Protein AF-A0A7C1ABE8-F1 (afdb_monomer)

Solvent-accessible surface area (backbone atoms only — not comparable to full-atom values): 8781 Å² total; per-residue (Å²): 134,67,29,37,35,38,29,22,17,59,16,77,81,32,81,31,40,60,42,31,53,58,46,45,48,77,78,42,52,68,45,37,24,20,13,70,46,69,43,67,75,47,11,69,42,65,70,84,90,62,87,71,56,74,47,78,50,72,57,98,87,41,66,35,37,36,24,74,48,33,26,24,38,26,37,49,38,47,48,75,66,75,63,95,51,63,48,65,29,30,39,14,31,56,37,93,37,69,58,65,63,72,72,39,37,62,25,22,8,28,46,18,18,13,51,44,27,41,74,71,74,26,56,51,40,61,42,58,46,68,72,97,60,75,56,65,66,49,51,53,36,50,76,70,49,78,49,63,74,51,32,54,52,51,24,48,57,53,38,54,56,53,56,62,75,73,110

Radius of gyration: 14.61 Å; Cα contacts (8 Å, |Δi|>4): 366; chains: 1; bounding box: 37×38×37 Å

Secondary structure (DSSP, 8-state):
--EEEEE-SS-TT-TTHHHHHHHHHTTSEEEEEEESS--TT-TT---SSSPPPEEEEEETTEEEEEESS-HHHHHHHHHHTSSSS--SEEEEEEEES---HHHHHHH-HHHHHHHHHHHTT-EEEEEEE--SS-HHHHHHHHHHTTTTTHHHHHHHHHHHHHHHHT-

Nearest PDB structures (foldseek):
  1ilv-assembly2_B  TM=9.228E-01  e=4.246E-13  Thermotoga maritima
  3ty2-assembly1_B  TM=8.375E-01  e=4.246E-13  Coxiella burnetii
  4x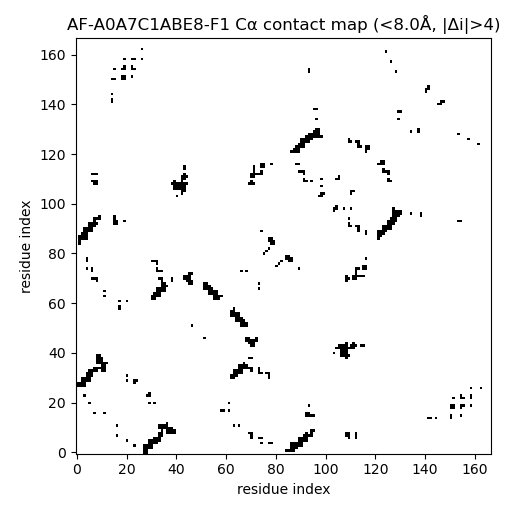h8-assembly1_B  TM=8.443E-01  e=5.644E-12  Salmonella enterica subsp. enterica serovar Typhimurium str. LT2
  1l5x-assembly1_B  TM=8.243E-01  e=1.872E-11  Pyrobaculum aerophilum
  2e6h-assembly1_D  TM=7.682E-01  e=5.829E-11  Thermus thermophilus HB8

Sequence (167 aa):
MGYLLLTNDDGADSPALLPFAHALKEIAEVRVVVPDRERSWIGKAITRFGEIRVRRTVLEGIEVAVADGFPADCTQLGVHSLFGTRPDMVVSGINIGLNDSLAFFLSSGTAGAAAEGWIAGISAFAFSTGVTSDHRSWAERVWAGDDADLWPRAAKISVDIVRDAMR

Structure (mmCIF, N/CA/C/O backbone):
data_AF-A0A7C1ABE8-F1
#
_entry.id   AF-A0A7C1ABE8-F1
#
loop_
_atom_site.group_PDB
_atom_site.id
_atom_site.type_symbol
_atom_site.label_atom_id
_atom_site.label_alt_id
_atom_site.label_comp_id
_atom_site.label_asym_id
_atom_site.label_entity_id
_atom_site.label_seq_id
_atom_site.pdbx_PDB_ins_code
_atom_site.Cartn_x
_atom_site.Cartn_y
_atom_site.Cartn_z
_atom_site.occupancy
_atom_site.B_iso_or_equiv
_atom_site.auth_seq_id
_atom_site.auth_comp_id
_atom_site.auth_asym_id
_atom_site.auth_atom_id
_atom_site.pdbx_PDB_model_num
ATOM 1 N N . MET A 1 1 ? -19.842 -5.706 9.592 1.00 57.31 1 MET A N 1
ATOM 2 C CA . MET A 1 1 ? -18.662 -6.040 8.775 1.00 57.31 1 MET A CA 1
ATOM 3 C C . MET A 1 1 ? -17.851 -4.769 8.653 1.00 57.31 1 MET A C 1
ATOM 5 O O . MET A 1 1 ? -18.464 -3.756 8.329 1.00 57.31 1 MET A O 1
ATOM 9 N N . GLY A 1 2 ? -16.569 -4.777 9.012 1.00 84.44 2 GLY A N 1
ATOM 10 C CA . GLY A 1 2 ? -15.688 -3.648 8.721 1.00 84.44 2 GLY A CA 1
ATOM 11 C C . GLY A 1 2 ? -15.106 -3.769 7.310 1.00 84.44 2 GLY A C 1
ATOM 12 O O . GLY A 1 2 ? -15.679 -4.445 6.452 1.00 84.44 2 GLY A O 1
ATOM 13 N N . TYR A 1 3 ? -14.009 -3.064 7.057 1.00 96.00 3 TYR A N 1
ATOM 14 C CA . TYR A 1 3 ? -13.368 -2.976 5.745 1.00 96.00 3 TYR A CA 1
ATOM 15 C C . TYR A 1 3 ? -11.852 -3.145 5.864 1.00 96.00 3 TYR A C 1
ATOM 17 O O . TYR A 1 3 ? -11.263 -2.863 6.911 1.00 96.00 3 TYR A O 1
ATOM 25 N N . LEU A 1 4 ? -11.219 -3.553 4.768 1.00 98.31 4 LEU A N 1
ATOM 26 C CA . LEU A 1 4 ? -9.771 -3.545 4.593 1.00 98.31 4 LEU A CA 1
ATOM 27 C C . LEU A 1 4 ? -9.355 -2.213 3.966 1.00 98.31 4 LEU A C 1
ATOM 29 O O . LEU A 1 4 ? -9.919 -1.789 2.952 1.00 98.31 4 LEU A O 1
ATOM 33 N N . LEU A 1 5 ? -8.368 -1.548 4.563 1.00 98.75 5 LEU A N 1
ATOM 34 C CA . LEU A 1 5 ? -7.750 -0.360 3.982 1.00 98.75 5 LEU A CA 1
ATOM 35 C C . LEU A 1 5 ? -6.574 -0.787 3.104 1.00 98.75 5 LEU A C 1
ATOM 37 O O . LEU A 1 5 ? -5.579 -1.277 3.629 1.00 98.75 5 LEU A O 1
ATOM 41 N N . LEU A 1 6 ? -6.677 -0.578 1.793 1.00 98.88 6 LEU A N 1
ATOM 42 C CA . LEU A 1 6 ? -5.601 -0.822 0.833 1.00 98.88 6 LEU A CA 1
ATOM 43 C C . LEU A 1 6 ? -4.843 0.477 0.522 1.00 98.88 6 LEU A C 1
ATOM 45 O O . LEU A 1 6 ? -5.454 1.508 0.241 1.00 98.88 6 LEU A O 1
ATOM 49 N N . THR A 1 7 ? -3.516 0.405 0.534 1.00 98.75 7 THR A N 1
ATOM 50 C CA . THR A 1 7 ? -2.587 1.484 0.162 1.00 98.75 7 THR A CA 1
ATOM 51 C C . THR A 1 7 ? -1.357 0.906 -0.547 1.00 98.75 7 THR A C 1
ATOM 53 O O . THR A 1 7 ? -1.211 -0.311 -0.652 1.00 98.75 7 THR A O 1
ATOM 56 N N . ASN A 1 8 ? -0.470 1.761 -1.046 1.00 98.44 8 ASN A N 1
ATOM 57 C CA . ASN A 1 8 ? 0.838 1.407 -1.597 1.00 98.44 8 ASN A CA 1
ATOM 58 C C . ASN A 1 8 ? 1.775 2.633 -1.560 1.00 98.44 8 ASN A C 1
ATOM 60 O O . ASN A 1 8 ? 1.385 3.714 -1.109 1.00 98.44 8 ASN A O 1
ATOM 64 N N . ASP A 1 9 ? 3.006 2.471 -2.042 1.00 97.50 9 ASP A N 1
ATOM 65 C CA . ASP A 1 9 ? 3.925 3.574 -2.343 1.00 97.50 9 ASP A CA 1
ATOM 66 C C . ASP A 1 9 ? 4.166 3.807 -3.841 1.00 97.50 9 ASP A C 1
ATOM 68 O O . ASP A 1 9 ? 4.660 4.870 -4.196 1.00 97.50 9 ASP A O 1
ATOM 72 N N . ASP A 1 10 ? 3.742 2.897 -4.720 1.00 96.38 10 ASP A N 1
ATOM 73 C CA . ASP A 1 10 ? 3.822 3.058 -6.182 1.00 96.38 10 ASP A CA 1
ATOM 74 C C . ASP A 1 10 ? 2.764 4.031 -6.760 1.00 96.38 10 ASP A C 1
ATOM 76 O O . ASP A 1 10 ? 2.904 4.523 -7.879 1.00 96.38 10 ASP A O 1
ATOM 80 N N . GLY A 1 11 ? 1.697 4.325 -6.006 1.00 96.81 11 GLY A N 1
ATOM 81 C CA . GLY A 1 11 ? 0.622 5.243 -6.391 1.00 96.81 11 GLY A CA 1
ATOM 82 C C . GLY A 1 11 ? -0.549 4.597 -7.142 1.00 96.81 11 GLY A C 1
ATOM 83 O O . GLY A 1 11 ? -0.657 3.373 -7.271 1.00 96.81 11 GLY A O 1
ATOM 84 N N . ALA A 1 12 ? -1.467 5.448 -7.615 1.00 96.50 12 ALA A N 1
ATOM 85 C CA . ALA A 1 12 ? -2.719 5.034 -8.263 1.00 96.50 12 ALA A CA 1
ATOM 86 C C . ALA A 1 12 ? -2.527 4.317 -9.610 1.00 96.50 12 ALA A C 1
ATOM 88 O O . ALA A 1 12 ? -3.364 3.500 -9.985 1.00 96.50 12 ALA A O 1
ATOM 89 N N . ASP A 1 13 ? -1.427 4.608 -10.305 1.00 94.19 13 ASP A N 1
ATOM 90 C CA . ASP A 1 13 ? -1.114 4.036 -11.618 1.00 94.19 13 ASP A CA 1
ATOM 91 C C . ASP A 1 13 ? -0.347 2.705 -11.513 1.00 94.19 13 ASP A C 1
ATOM 93 O O . ASP A 1 13 ? 0.018 2.120 -12.531 1.00 94.19 13 ASP A O 1
ATOM 97 N N . SER A 1 14 ? -0.098 2.210 -10.292 1.00 95.31 14 SER A N 1
ATOM 98 C CA . SER A 1 14 ? 0.593 0.939 -10.080 1.00 95.31 14 SER A CA 1
ATOM 99 C C . SER A 1 14 ? -0.149 -0.215 -10.770 1.00 95.31 14 SER A C 1
ATOM 101 O O . SER A 1 14 ? -1.329 -0.440 -10.474 1.00 95.31 14 SER A O 1
ATOM 103 N N . PRO A 1 15 ? 0.528 -1.021 -11.610 1.00 95.06 15 PRO A N 1
ATOM 104 C CA . PRO A 1 15 ? -0.085 -2.172 -12.270 1.00 95.06 15 PRO A CA 1
ATOM 105 C C . PRO A 1 15 ? -0.544 -3.256 -11.278 1.00 95.06 15 PRO A C 1
ATOM 107 O O . PRO A 1 15 ? -1.367 -4.102 -11.622 1.00 95.06 15 PRO A O 1
ATOM 110 N N . ALA A 1 16 ? -0.065 -3.215 -10.030 1.00 96.31 16 ALA A N 1
ATOM 111 C CA . ALA A 1 16 ? -0.476 -4.123 -8.966 1.00 96.31 16 ALA A CA 1
ATOM 112 C C . ALA A 1 16 ? -1.776 -3.705 -8.259 1.00 96.31 16 ALA A C 1
ATOM 114 O O . ALA A 1 16 ? -2.444 -4.553 -7.661 1.00 96.31 16 ALA A O 1
ATOM 115 N N . LEU A 1 17 ? -2.136 -2.414 -8.298 1.00 97.69 17 LEU A N 1
ATOM 116 C CA . LEU A 1 17 ? -3.174 -1.851 -7.432 1.00 97.69 17 LEU A CA 1
ATOM 117 C C . LEU A 1 17 ? -4.552 -2.455 -7.708 1.00 97.69 17 LEU A C 1
ATOM 119 O O . LEU A 1 17 ? -5.203 -2.944 -6.786 1.00 97.69 17 LEU A O 1
ATOM 123 N N . LEU A 1 18 ? -5.001 -2.430 -8.966 1.00 97.31 18 LEU A N 1
ATOM 124 C CA . LEU A 1 18 ? -6.333 -2.922 -9.326 1.00 97.31 18 LEU A CA 1
ATOM 125 C C . LEU A 1 18 ? -6.456 -4.440 -9.165 1.00 97.31 18 LEU A C 1
ATOM 127 O O . LEU A 1 18 ? -7.399 -4.862 -8.490 1.00 97.31 18 LEU A O 1
ATOM 131 N N . PRO A 1 19 ? -5.517 -5.275 -9.661 1.00 97.31 19 PRO A N 1
ATOM 132 C CA . PRO A 1 19 ? -5.562 -6.715 -9.410 1.00 97.31 19 PRO A CA 1
ATOM 133 C C . PRO A 1 19 ? -5.647 -7.049 -7.919 1.00 97.31 19 PRO A C 1
ATOM 135 O O . PRO A 1 19 ? -6.419 -7.925 -7.522 1.00 97.31 19 PRO A O 1
ATOM 138 N N . PHE A 1 20 ? -4.907 -6.322 -7.076 1.00 98.38 20 PHE A N 1
ATOM 139 C CA . PHE A 1 20 ? -4.928 -6.565 -5.641 1.00 98.38 20 PHE A CA 1
ATOM 140 C C . PHE A 1 20 ? -6.216 -6.081 -4.969 1.00 98.38 20 PHE A C 1
ATOM 142 O O . PHE A 1 20 ? -6.800 -6.815 -4.171 1.00 98.38 20 PHE A O 1
ATOM 149 N N . ALA A 1 21 ? -6.714 -4.898 -5.337 1.00 98.44 21 ALA A N 1
ATOM 150 C CA . ALA A 1 21 ? -7.994 -4.385 -4.858 1.00 98.44 21 ALA A CA 1
ATOM 151 C C . ALA A 1 21 ? -9.153 -5.326 -5.218 1.00 98.44 21 ALA A C 1
ATOM 153 O O . ALA A 1 21 ? -9.990 -5.623 -4.365 1.00 98.44 21 ALA A O 1
ATOM 154 N N . HIS A 1 22 ? -9.192 -5.832 -6.455 1.00 97.88 22 HIS A N 1
ATOM 155 C CA . HIS A 1 22 ? -10.205 -6.791 -6.892 1.00 97.88 22 HIS A CA 1
ATOM 156 C C . HIS A 1 22 ? -10.136 -8.097 -6.101 1.00 97.88 22 HIS A C 1
ATOM 158 O O . HIS A 1 22 ? -11.168 -8.549 -5.610 1.00 97.88 22 HIS A O 1
ATOM 164 N N . ALA A 1 23 ? -8.939 -8.657 -5.908 1.00 97.88 23 ALA A N 1
ATOM 165 C CA . ALA A 1 23 ? -8.772 -9.891 -5.147 1.00 97.88 23 ALA A CA 1
ATOM 166 C C . ALA A 1 23 ? -9.171 -9.721 -3.666 1.00 97.88 23 ALA A C 1
ATOM 168 O O . ALA A 1 23 ? -9.838 -10.582 -3.097 1.00 97.88 23 ALA A O 1
ATOM 169 N N . LEU A 1 24 ? -8.825 -8.595 -3.030 1.00 98.00 24 LEU A N 1
ATOM 170 C CA . LEU A 1 24 ? -9.232 -8.306 -1.647 1.00 98.00 24 LEU A CA 1
ATOM 171 C C . LEU A 1 24 ? -10.758 -8.149 -1.510 1.00 98.00 24 LEU A C 1
ATOM 173 O O . LEU A 1 24 ? -11.328 -8.545 -0.492 1.00 98.00 24 LEU A O 1
ATOM 177 N N . LYS A 1 25 ? -11.444 -7.629 -2.539 1.00 96.94 25 LYS A N 1
ATOM 178 C CA . LYS A 1 25 ? -12.915 -7.499 -2.544 1.00 96.94 25 LYS A CA 1
ATOM 179 C C . LYS A 1 25 ? -13.650 -8.838 -2.536 1.00 96.94 25 LYS A C 1
ATOM 181 O O . LYS A 1 25 ? -14.831 -8.867 -2.201 1.00 96.94 25 LYS A O 1
ATOM 186 N N . GLU A 1 26 ? -12.976 -9.940 -2.859 1.00 95.88 26 GLU A N 1
ATOM 187 C CA . GLU A 1 26 ? -13.551 -11.283 -2.732 1.00 95.88 26 GLU A CA 1
ATOM 188 C C . GLU A 1 26 ? -13.720 -11.716 -1.267 1.00 95.88 26 GLU A C 1
ATOM 190 O O . GLU A 1 26 ? -14.490 -12.637 -0.990 1.00 95.88 26 GLU A O 1
ATOM 195 N N . ILE A 1 27 ? -13.009 -11.078 -0.327 1.00 95.81 27 ILE A N 1
ATOM 196 C CA . ILE A 1 27 ? -12.998 -11.476 1.089 1.00 95.81 27 ILE A CA 1
ATOM 197 C C . ILE A 1 27 ? -13.578 -10.423 2.042 1.00 95.81 27 ILE A C 1
ATOM 199 O O . ILE A 1 27 ? -14.006 -10.790 3.135 1.00 95.81 27 ILE A O 1
ATOM 203 N N . ALA A 1 28 ? -13.616 -9.141 1.660 1.00 96.12 28 ALA A N 1
ATOM 204 C CA . ALA A 1 28 ? -14.134 -8.054 2.497 1.00 96.12 28 ALA A CA 1
ATOM 205 C C . ALA A 1 28 ? -14.484 -6.789 1.686 1.00 96.12 28 ALA A C 1
ATOM 207 O O . ALA A 1 28 ? -14.129 -6.663 0.517 1.00 96.12 28 ALA A O 1
ATOM 208 N N . GLU A 1 29 ? -15.143 -5.807 2.317 1.00 96.50 29 GLU A N 1
ATOM 209 C CA . GLU A 1 29 ? -15.207 -4.445 1.764 1.00 96.50 29 GLU A CA 1
ATOM 210 C C . GLU A 1 29 ? -13.788 -3.856 1.713 1.00 96.50 29 GLU A C 1
ATOM 212 O O . GLU A 1 29 ? -13.036 -3.978 2.678 1.00 96.50 29 GLU A O 1
ATOM 217 N N . VAL A 1 30 ? -13.418 -3.208 0.606 1.00 97.94 30 VAL A N 1
ATOM 218 C CA . VAL A 1 30 ? -12.088 -2.607 0.422 1.00 97.94 30 VAL A CA 1
ATOM 219 C C . VAL A 1 30 ? -12.232 -1.115 0.183 1.00 97.94 30 VAL A C 1
ATOM 221 O O . VAL A 1 30 ? -12.998 -0.694 -0.686 1.00 97.94 30 VAL A O 1
ATOM 224 N N . ARG A 1 31 ? -11.461 -0.321 0.927 1.00 98.31 31 ARG A N 1
ATOM 225 C CA . ARG A 1 31 ? -11.317 1.123 0.718 1.00 98.31 31 ARG A CA 1
ATOM 226 C C . ARG A 1 31 ? -9.872 1.419 0.361 1.00 98.31 31 ARG A C 1
ATOM 228 O O . ARG A 1 31 ? -8.971 0.917 1.026 1.00 98.31 31 ARG A O 1
ATOM 235 N N . VAL A 1 32 ? -9.654 2.212 -0.684 1.00 98.81 32 VAL A N 1
ATOM 236 C CA . VAL A 1 32 ? -8.316 2.443 -1.239 1.00 98.81 32 VAL A CA 1
ATOM 237 C C . VAL A 1 32 ? -7.895 3.889 -1.008 1.00 98.81 32 VAL A C 1
ATOM 239 O O . VAL A 1 32 ? -8.622 4.812 -1.383 1.00 98.81 32 VAL A O 1
ATOM 242 N N . VAL A 1 33 ? -6.718 4.085 -0.413 1.00 98.81 33 VAL A N 1
ATOM 243 C CA . VAL A 1 33 ? -6.066 5.394 -0.284 1.00 98.81 33 VAL A CA 1
ATOM 244 C C . VAL A 1 33 ? -4.613 5.245 -0.712 1.00 98.81 33 VAL A C 1
ATOM 246 O O . VAL A 1 33 ? -3.895 4.460 -0.109 1.00 98.81 33 VAL A O 1
ATOM 249 N N . VAL A 1 34 ? -4.176 5.976 -1.734 1.00 98.75 34 VAL A N 1
ATOM 250 C CA . VAL A 1 34 ? -2.825 5.854 -2.316 1.00 98.75 34 VAL A CA 1
ATOM 251 C C . VAL A 1 34 ? -2.219 7.229 -2.605 1.00 98.75 34 VAL A C 1
ATOM 253 O O . VAL A 1 34 ? -2.970 8.199 -2.781 1.00 98.75 34 VAL A O 1
ATOM 256 N N . PRO A 1 35 ? -0.882 7.349 -2.672 1.00 98.44 35 PRO A N 1
ATOM 257 C CA . PRO A 1 35 ? -0.242 8.593 -3.071 1.00 98.44 35 PRO A CA 1
ATOM 258 C C . PRO A 1 35 ? -0.519 8.930 -4.546 1.00 98.44 35 PRO A C 1
ATOM 260 O O . PRO A 1 35 ? -0.831 8.070 -5.373 1.00 98.44 35 PRO A O 1
ATOM 263 N N . ASP A 1 36 ? -0.401 10.211 -4.887 1.00 97.12 36 ASP A N 1
ATOM 264 C CA . ASP A 1 36 ? -0.642 10.750 -6.230 1.00 97.12 36 ASP A CA 1
ATOM 265 C C . ASP A 1 36 ? 0.465 10.465 -7.249 1.00 97.12 36 ASP A C 1
ATOM 267 O O . ASP A 1 36 ? 0.311 10.785 -8.427 1.00 97.12 36 ASP A O 1
ATOM 271 N N . ARG A 1 37 ? 1.573 9.889 -6.791 1.00 94.94 37 ARG A N 1
ATOM 272 C CA . ARG A 1 37 ? 2.741 9.485 -7.571 1.00 94.94 37 ARG A CA 1
ATOM 273 C C . ARG A 1 37 ? 3.512 8.412 -6.803 1.00 94.94 37 ARG A C 1
ATOM 275 O O . ARG A 1 37 ? 3.241 8.194 -5.623 1.00 94.94 37 ARG A O 1
ATOM 282 N N . GLU A 1 38 ? 4.508 7.826 -7.452 1.00 94.94 38 GLU A N 1
ATOM 283 C CA . GLU A 1 38 ? 5.472 6.925 -6.818 1.00 94.94 38 GLU A CA 1
ATOM 284 C C . GLU A 1 38 ? 6.268 7.642 -5.703 1.00 94.94 38 GLU A C 1
ATOM 286 O O . GLU A 1 38 ? 6.682 8.801 -5.835 1.00 94.94 38 GLU A O 1
ATOM 291 N N . ARG A 1 39 ? 6.398 6.968 -4.555 1.00 95.06 39 ARG A N 1
ATOM 292 C CA . ARG A 1 39 ? 6.993 7.445 -3.294 1.00 95.06 39 ARG A CA 1
ATOM 293 C C . ARG A 1 39 ? 7.835 6.352 -2.613 1.00 95.06 39 ARG A C 1
ATOM 295 O O . ARG A 1 39 ? 7.833 6.255 -1.381 1.00 95.06 39 ARG A O 1
ATOM 302 N N . SER A 1 40 ? 8.553 5.537 -3.374 1.00 88.00 40 SER A N 1
ATOM 303 C CA . SER A 1 40 ? 9.510 4.568 -2.842 1.00 88.00 40 SER A CA 1
ATOM 304 C C . SER A 1 40 ? 10.708 5.269 -2.186 1.00 88.00 40 SER A C 1
ATOM 306 O O . SER A 1 40 ? 10.919 6.477 -2.312 1.00 88.00 40 SER A O 1
ATOM 308 N N . TRP A 1 41 ? 11.510 4.504 -1.437 1.00 92.88 41 TRP A N 1
ATOM 309 C CA . TRP A 1 41 ? 12.711 4.994 -0.738 1.00 92.88 41 TRP A CA 1
ATOM 310 C C . TRP A 1 41 ? 12.466 6.089 0.310 1.00 92.88 41 TRP A C 1
ATOM 312 O O . TRP A 1 41 ? 13.389 6.804 0.702 1.00 92.88 41 TRP A O 1
ATOM 322 N N . ILE A 1 42 ? 11.232 6.205 0.802 1.00 96.44 42 ILE A N 1
ATOM 323 C CA . ILE A 1 42 ? 10.839 7.240 1.759 1.00 96.44 42 ILE A CA 1
ATOM 324 C C . ILE A 1 42 ? 10.726 6.739 3.208 1.00 96.44 42 ILE A C 1
ATOM 326 O O . ILE A 1 42 ? 10.541 7.536 4.132 1.00 96.44 42 ILE A O 1
ATOM 330 N N . GLY A 1 43 ? 10.836 5.425 3.425 1.00 96.44 43 GLY A N 1
ATOM 331 C CA . GLY A 1 43 ? 10.590 4.792 4.720 1.00 96.44 43 GLY A CA 1
ATOM 332 C C . GLY A 1 43 ? 9.204 5.152 5.262 1.00 96.44 43 GLY A C 1
ATOM 333 O O . GLY A 1 43 ? 8.213 5.157 4.536 1.00 96.44 43 GLY A O 1
ATOM 334 N N . LYS A 1 44 ? 9.129 5.530 6.543 1.00 96.25 44 LYS A N 1
ATOM 335 C CA . LYS A 1 44 ? 7.887 5.999 7.187 1.00 96.25 44 LYS A CA 1
ATOM 336 C C . LYS A 1 44 ? 7.762 7.530 7.220 1.00 96.25 44 LYS A C 1
ATOM 338 O O . LYS A 1 44 ? 7.487 8.106 8.278 1.00 96.25 44 LYS A O 1
ATOM 343 N N . ALA A 1 45 ? 8.010 8.198 6.094 1.00 97.25 45 ALA A N 1
ATOM 344 C CA . ALA A 1 45 ? 7.813 9.643 5.995 1.00 97.25 45 ALA A CA 1
ATOM 345 C C . ALA A 1 45 ? 6.340 10.030 6.165 1.00 97.25 45 ALA A C 1
ATOM 347 O O . ALA A 1 45 ? 5.439 9.333 5.702 1.00 97.25 45 ALA A O 1
ATOM 348 N N . ILE A 1 46 ? 6.125 11.157 6.840 1.00 96.75 46 ILE A N 1
ATOM 349 C CA . ILE A 1 46 ? 4.811 11.737 7.112 1.00 96.75 46 ILE A CA 1
ATOM 350 C C . ILE A 1 46 ? 4.859 13.240 6.861 1.00 96.75 46 ILE A C 1
ATOM 352 O O . ILE A 1 46 ? 5.887 13.896 7.074 1.00 96.75 46 ILE A O 1
ATOM 356 N N . THR A 1 47 ? 3.734 13.800 6.448 1.00 97.19 47 THR A N 1
ATOM 357 C CA . THR A 1 47 ? 3.591 15.237 6.241 1.00 97.19 47 THR A CA 1
ATOM 358 C C . THR A 1 47 ? 3.275 15.913 7.574 1.00 97.19 47 THR A C 1
ATOM 360 O O . THR A 1 47 ? 2.195 15.750 8.129 1.00 97.19 47 THR A O 1
ATOM 363 N N . ARG A 1 48 ? 4.231 16.682 8.119 1.00 92.62 48 ARG A N 1
ATOM 364 C CA . ARG A 1 48 ? 4.088 17.318 9.447 1.00 92.62 48 ARG A CA 1
ATOM 365 C C . ARG A 1 48 ? 3.466 18.716 9.424 1.00 92.62 48 ARG A C 1
ATOM 367 O O . ARG A 1 48 ? 2.678 19.043 10.302 1.00 92.62 48 ARG A O 1
ATOM 374 N N . PHE A 1 49 ? 3.902 19.565 8.496 1.00 91.12 49 PHE A N 1
ATOM 375 C CA . PHE A 1 49 ? 3.564 20.998 8.480 1.00 91.12 49 PHE A CA 1
ATOM 376 C C . PHE A 1 49 ? 2.722 21.414 7.268 1.00 91.12 49 PHE A C 1
ATOM 378 O O . PHE A 1 49 ? 2.345 22.577 7.166 1.00 91.12 49 PHE A O 1
ATOM 385 N N . GLY A 1 50 ? 2.471 20.491 6.339 1.00 90.44 50 GLY A N 1
ATOM 386 C CA . GLY A 1 50 ? 1.685 20.737 5.135 1.00 90.44 50 GLY A CA 1
ATOM 387 C C . GLY A 1 50 ? 0.269 20.192 5.257 1.00 90.44 50 GLY A C 1
ATOM 388 O O . GLY A 1 50 ? 0.016 19.251 6.007 1.00 90.44 50 GLY A O 1
ATOM 389 N N . GLU A 1 51 ? -0.641 20.774 4.485 1.00 94.75 51 GLU A N 1
ATOM 390 C CA . GLU A 1 51 ? -1.944 20.173 4.223 1.00 94.75 51 GLU A CA 1
ATOM 391 C C . GLU A 1 51 ? -1.793 19.069 3.176 1.00 94.75 51 GLU A C 1
ATOM 393 O O . GLU A 1 51 ? -1.036 19.223 2.215 1.00 94.75 51 GLU A O 1
ATOM 398 N N . ILE A 1 52 ? -2.543 17.982 3.347 1.00 97.75 52 ILE A N 1
ATOM 399 C CA . ILE A 1 52 ? -2.647 16.916 2.351 1.00 97.75 52 ILE A CA 1
ATOM 400 C C . ILE A 1 52 ? -3.981 17.076 1.636 1.00 97.75 52 ILE A C 1
ATOM 402 O O . ILE A 1 52 ? -5.043 17.071 2.265 1.00 97.75 52 ILE A O 1
ATOM 406 N N . ARG A 1 53 ? -3.938 17.208 0.314 1.00 97.88 53 ARG A N 1
ATOM 407 C CA . ARG A 1 53 ? -5.131 17.241 -0.530 1.00 97.88 53 ARG A CA 1
ATOM 408 C C . ARG A 1 53 ? -5.462 15.839 -0.998 1.00 97.88 53 ARG A C 1
ATOM 410 O O . ARG A 1 53 ? -4.592 15.092 -1.435 1.00 97.88 53 ARG A O 1
ATOM 417 N N . VAL A 1 54 ? -6.752 15.524 -0.961 1.00 98.44 54 VAL A N 1
ATOM 418 C CA . VAL A 1 54 ? -7.289 14.246 -1.422 1.00 98.44 54 VAL A CA 1
ATOM 419 C C . VAL A 1 54 ? -8.277 14.502 -2.548 1.00 98.44 54 VAL A C 1
ATOM 421 O O . VAL A 1 54 ? -9.193 15.312 -2.411 1.00 98.44 54 VAL A O 1
ATOM 424 N N . ARG A 1 55 ? -8.119 13.776 -3.652 1.00 98.00 55 ARG A N 1
ATOM 425 C CA . ARG A 1 55 ? -9.121 13.674 -4.718 1.00 98.00 55 ARG A CA 1
ATOM 426 C C . ARG A 1 55 ? -9.657 12.249 -4.773 1.00 98.00 55 ARG A C 1
ATOM 428 O O . ARG A 1 55 ? -8.913 11.304 -4.542 1.00 98.00 55 ARG A O 1
ATOM 435 N N . ARG A 1 56 ? -10.933 12.081 -5.108 1.00 97.75 56 ARG A N 1
ATOM 436 C CA . ARG A 1 56 ? -11.523 10.760 -5.364 1.00 97.75 56 ARG A CA 1
ATOM 437 C C . ARG A 1 56 ? -11.581 10.503 -6.862 1.00 97.75 56 ARG A C 1
ATOM 439 O O . ARG A 1 56 ? -11.855 11.419 -7.634 1.00 97.75 56 ARG A O 1
ATOM 446 N N . THR A 1 57 ? -11.319 9.268 -7.261 1.00 97.06 57 THR A N 1
ATOM 447 C CA . THR A 1 57 ? -11.464 8.790 -8.638 1.00 97.06 57 THR A CA 1
ATOM 448 C C . THR A 1 57 ? -12.036 7.378 -8.634 1.00 97.06 57 THR A C 1
ATOM 450 O O . THR A 1 57 ? -12.024 6.711 -7.602 1.00 97.06 57 THR A O 1
ATOM 453 N N . VAL A 1 58 ? -12.537 6.920 -9.778 1.00 97.25 58 VAL A N 1
ATOM 454 C CA . VAL A 1 58 ? -12.963 5.531 -9.968 1.00 97.25 58 VAL A CA 1
ATOM 455 C C . VAL A 1 58 ? -12.077 4.900 -11.034 1.00 97.25 58 VAL A C 1
ATOM 457 O O . VAL A 1 58 ? -12.007 5.411 -12.148 1.00 97.25 58 VAL A O 1
ATOM 460 N N . LEU A 1 59 ? -11.405 3.806 -10.686 1.00 94.94 59 LEU A N 1
ATOM 461 C CA . LEU A 1 59 ? -10.551 3.022 -11.577 1.00 94.94 59 LEU A CA 1
ATOM 462 C C . LEU A 1 59 ? -11.157 1.625 -11.703 1.00 94.94 59 LEU A C 1
ATOM 464 O O . LEU A 1 59 ? -11.291 0.936 -10.699 1.00 94.94 59 LEU A O 1
ATOM 468 N N . GLU A 1 60 ? -11.606 1.241 -12.899 1.00 93.38 60 GLU A N 1
ATOM 469 C CA . GLU A 1 60 ? -12.225 -0.077 -13.158 1.00 93.38 60 GLU A CA 1
ATOM 470 C C . GLU A 1 60 ? -13.323 -0.476 -12.140 1.00 93.38 60 GLU A C 1
ATOM 472 O O . GLU A 1 60 ? -13.476 -1.629 -11.743 1.00 93.38 60 GLU A O 1
ATOM 477 N N . GLY A 1 61 ? -14.120 0.501 -11.686 1.00 92.94 61 GLY A N 1
ATOM 478 C CA . GLY A 1 61 ? -15.188 0.280 -10.699 1.00 92.94 61 GLY A CA 1
ATOM 479 C C . GLY A 1 61 ? -14.725 0.227 -9.233 1.00 92.94 61 GLY A C 1
ATOM 480 O O . GLY A 1 61 ? -15.521 -0.097 -8.348 1.00 92.94 61 GLY A O 1
ATOM 481 N N . ILE A 1 62 ? -13.463 0.556 -8.954 1.00 94.56 62 ILE A N 1
ATOM 482 C CA . ILE A 1 62 ? -12.901 0.740 -7.612 1.00 94.56 62 ILE A CA 1
ATOM 483 C C . ILE A 1 62 ? -12.822 2.236 -7.302 1.00 94.56 62 ILE A C 1
ATOM 485 O O . ILE A 1 62 ? -12.176 2.985 -8.031 1.00 94.56 62 ILE A O 1
ATOM 489 N N . GLU A 1 63 ? -13.464 2.685 -6.220 1.00 96.81 63 GLU A N 1
ATOM 490 C CA . GLU A 1 63 ? -13.258 4.045 -5.712 1.00 96.81 63 GLU A CA 1
ATOM 491 C C . GLU A 1 63 ? -11.884 4.141 -5.039 1.00 96.81 63 GLU A C 1
ATOM 493 O O . GLU A 1 63 ? -11.561 3.361 -4.141 1.00 96.81 63 GLU A O 1
ATOM 498 N N . VAL A 1 64 ? -11.084 5.111 -5.475 1.00 98.50 64 VAL A N 1
ATOM 499 C CA . VAL A 1 64 ? -9.720 5.347 -5.002 1.00 98.50 64 VAL A CA 1
ATOM 500 C C . VAL A 1 64 ? -9.591 6.789 -4.530 1.00 98.50 64 VAL A C 1
ATOM 502 O O . VAL A 1 64 ? -9.830 7.735 -5.288 1.00 98.50 64 VAL A O 1
ATOM 505 N N . ALA A 1 65 ? -9.193 6.968 -3.272 1.00 98.69 65 ALA A N 1
ATOM 506 C CA . ALA A 1 65 ? -8.762 8.254 -2.748 1.00 98.69 65 ALA A CA 1
ATOM 507 C C . ALA A 1 65 ? -7.269 8.445 -3.045 1.00 98.69 65 ALA A C 1
ATOM 509 O O . ALA A 1 65 ? -6.430 7.666 -2.605 1.00 98.69 65 ALA A O 1
ATOM 510 N N . VAL A 1 66 ? -6.938 9.488 -3.796 1.00 98.69 66 VAL A N 1
ATOM 511 C CA . VAL A 1 66 ? -5.568 9.810 -4.194 1.00 98.69 66 VAL A CA 1
ATOM 512 C C . VAL A 1 66 ? -5.116 11.048 -3.433 1.00 98.69 66 VAL A C 1
ATOM 514 O O . VAL A 1 66 ? -5.760 12.096 -3.538 1.00 98.69 66 VAL A O 1
ATOM 517 N N . ALA A 1 67 ? -4.038 10.924 -2.664 1.00 98.44 67 ALA A N 1
ATOM 518 C CA . ALA A 1 67 ? -3.520 11.970 -1.786 1.00 98.44 67 ALA A CA 1
ATOM 519 C C . ALA A 1 67 ? -2.147 12.480 -2.251 1.00 98.44 67 ALA A C 1
ATOM 521 O O . ALA A 1 67 ? -1.318 11.693 -2.691 1.00 98.44 67 ALA A O 1
ATOM 522 N N . ASP A 1 68 ? -1.857 13.776 -2.110 1.00 97.81 68 ASP A N 1
ATOM 523 C CA . ASP A 1 68 ? -0.534 14.338 -2.462 1.00 97.81 68 ASP A CA 1
ATOM 524 C C . ASP A 1 68 ? 0.554 14.164 -1.375 1.00 97.81 68 ASP A C 1
ATOM 526 O O . ASP A 1 68 ? 1.685 14.642 -1.535 1.00 97.81 68 ASP A O 1
ATOM 530 N N . GLY A 1 69 ? 0.229 13.437 -0.299 1.00 97.44 69 GLY A N 1
ATOM 531 C CA . GLY A 1 69 ? 1.119 13.080 0.812 1.00 97.44 69 GLY A CA 1
ATOM 532 C C . GLY A 1 69 ? 1.949 11.806 0.589 1.00 97.44 69 GLY A C 1
ATOM 533 O O . GLY A 1 69 ? 2.156 11.349 -0.538 1.00 97.44 69 GLY A O 1
ATOM 534 N N . PHE A 1 70 ? 2.452 11.239 1.687 1.00 98.31 70 PHE A N 1
ATOM 535 C CA . PHE A 1 70 ? 3.246 10.004 1.707 1.00 98.31 70 PHE A CA 1
ATOM 536 C C . PHE A 1 70 ? 2.387 8.749 1.970 1.00 98.31 70 PHE A C 1
ATOM 538 O O . PHE A 1 70 ? 1.244 8.862 2.418 1.00 98.31 70 PHE A O 1
ATOM 545 N N . PRO A 1 71 ? 2.918 7.530 1.755 1.00 98.56 71 PRO A N 1
ATOM 546 C CA . PRO A 1 71 ? 2.180 6.284 1.998 1.00 98.56 71 PRO A CA 1
ATOM 547 C C . PRO A 1 71 ? 1.644 6.152 3.434 1.00 98.56 71 PRO A C 1
ATOM 549 O O . PRO A 1 71 ? 0.502 5.743 3.641 1.00 98.56 71 PRO A O 1
ATOM 552 N N . ALA A 1 72 ? 2.423 6.572 4.437 1.00 98.50 72 ALA A N 1
ATOM 553 C CA . ALA A 1 72 ? 1.961 6.604 5.827 1.00 98.50 72 ALA A CA 1
ATOM 554 C C . ALA A 1 72 ? 0.856 7.653 6.053 1.00 98.50 72 ALA A C 1
ATOM 556 O O . ALA A 1 72 ? -0.077 7.408 6.817 1.00 98.50 72 ALA A O 1
ATOM 557 N N . ASP A 1 73 ? 0.894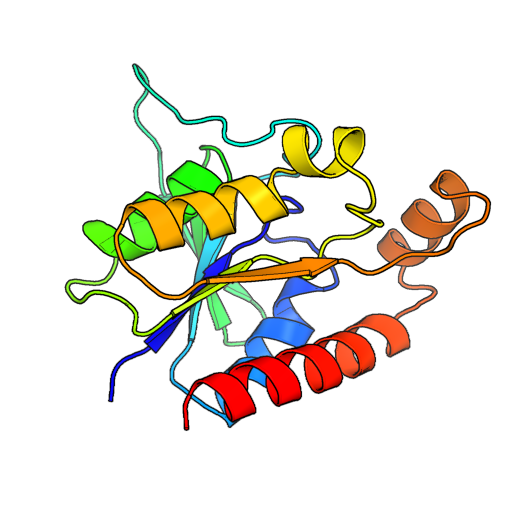 8.789 5.348 1.00 98.50 73 ASP A N 1
ATOM 558 C CA . ASP A 1 73 ? -0.203 9.760 5.386 1.00 98.50 73 ASP A CA 1
ATOM 559 C C . ASP A 1 73 ? -1.491 9.159 4.801 1.00 98.50 73 ASP A C 1
ATOM 561 O O . ASP A 1 73 ? -2.569 9.353 5.359 1.00 98.50 73 ASP A O 1
ATOM 56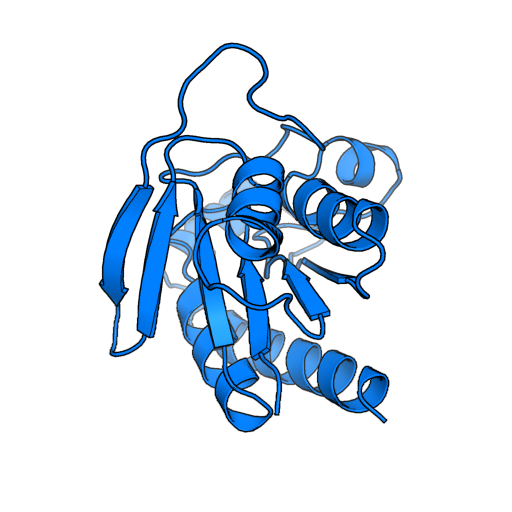5 N N . CYS A 1 74 ? -1.388 8.378 3.720 1.00 98.69 74 CYS A N 1
ATOM 566 C CA . CYS A 1 74 ? -2.522 7.665 3.122 1.00 98.69 74 CYS A CA 1
ATOM 567 C C . CYS A 1 74 ? -3.158 6.689 4.120 1.00 98.69 74 CYS A C 1
ATOM 569 O O . CYS A 1 74 ? -4.383 6.680 4.276 1.00 98.69 74 CYS A O 1
ATOM 571 N N . THR A 1 75 ? -2.335 5.936 4.860 1.00 98.69 75 THR A N 1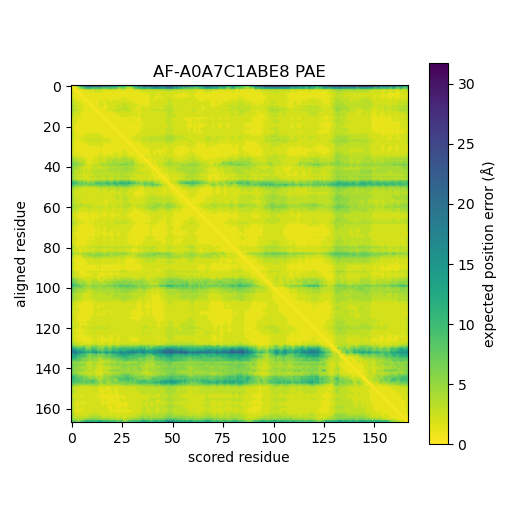
ATOM 572 C CA . THR A 1 75 ? -2.814 5.087 5.957 1.00 98.69 75 THR A CA 1
ATOM 573 C C . THR A 1 75 ? -3.538 5.912 7.018 1.00 98.69 75 THR A C 1
ATOM 575 O O . THR A 1 75 ? -4.674 5.589 7.362 1.00 98.69 75 THR A O 1
ATOM 578 N N . GLN A 1 76 ? -2.941 7.003 7.512 1.00 97.88 76 GLN A N 1
ATOM 579 C CA . GLN A 1 76 ? -3.582 7.838 8.534 1.00 97.88 76 GLN A CA 1
ATOM 580 C C . GLN A 1 76 ? -4.915 8.425 8.058 1.00 97.88 76 GLN A C 1
ATOM 582 O O . GLN A 1 76 ? -5.903 8.381 8.791 1.00 97.88 76 GLN A O 1
ATOM 587 N N . LEU A 1 77 ? -4.975 8.927 6.823 1.00 98.19 77 LEU A N 1
ATOM 588 C CA . LEU A 1 77 ? -6.200 9.465 6.234 1.00 98.19 77 LEU A CA 1
ATOM 589 C C . LEU A 1 77 ? -7.297 8.401 6.146 1.00 98.19 77 LEU A C 1
ATOM 591 O O . LEU A 1 77 ? -8.442 8.676 6.511 1.00 98.19 77 LEU A O 1
ATOM 595 N N . GLY A 1 78 ? -6.953 7.189 5.703 1.00 97.94 78 GLY A N 1
ATOM 596 C CA . GLY A 1 78 ? -7.888 6.069 5.642 1.00 97.94 78 GLY A CA 1
ATOM 597 C C . GLY A 1 78 ? -8.379 5.632 7.021 1.00 97.94 78 GLY A C 1
ATOM 598 O O . GLY A 1 78 ? -9.574 5.426 7.206 1.00 97.94 78 GLY A O 1
ATOM 599 N N . VAL A 1 79 ? -7.482 5.552 8.006 1.00 97.94 79 VAL A N 1
ATOM 600 C CA . VAL A 1 79 ? -7.816 5.101 9.365 1.00 97.94 79 VAL A CA 1
ATOM 601 C C . VAL A 1 79 ? -8.635 6.134 10.141 1.00 97.94 79 VAL A C 1
ATOM 603 O O . VAL A 1 79 ? -9.533 5.754 10.896 1.00 97.94 79 VAL A O 1
ATOM 606 N N . HIS A 1 80 ? -8.317 7.423 10.001 1.00 96.75 80 HIS A N 1
ATOM 607 C CA . HIS A 1 80 ? -8.790 8.455 10.926 1.00 96.75 80 HIS A CA 1
ATOM 608 C C . HIS A 1 80 ? -9.741 9.487 10.317 1.00 96.75 80 HIS A C 1
ATOM 610 O O . HIS A 1 80 ? -10.501 10.095 11.069 1.00 96.75 80 HIS A O 1
ATOM 616 N N . SER A 1 81 ? -9.734 9.689 8.996 1.00 95.75 81 SER A N 1
ATOM 617 C CA . SER A 1 81 ? -10.340 10.896 8.411 1.00 95.75 81 SER A CA 1
ATOM 618 C C . SER A 1 81 ? -11.391 10.618 7.339 1.00 95.75 81 SER A C 1
ATOM 620 O O . SER A 1 81 ? -12.441 11.254 7.332 1.00 95.75 81 SER A O 1
ATOM 622 N N . LEU A 1 82 ? -11.133 9.696 6.408 1.00 97.06 82 LEU A N 1
ATOM 623 C CA . LEU A 1 82 ? -11.898 9.638 5.157 1.00 97.06 82 LEU A CA 1
ATOM 624 C C . LEU A 1 82 ? -13.202 8.845 5.233 1.00 97.06 82 LEU A C 1
ATOM 626 O O . LEU A 1 82 ? -14.103 9.110 4.434 1.00 97.06 82 LEU A O 1
ATOM 630 N N . PHE A 1 83 ? -13.308 7.875 6.146 1.00 95.31 83 PHE A N 1
ATOM 631 C CA . PHE A 1 83 ? -14.351 6.850 6.046 1.00 95.31 83 PHE A CA 1
ATOM 632 C C . PHE A 1 83 ? -15.208 6.634 7.302 1.00 95.31 83 PHE A C 1
ATOM 634 O O . PHE A 1 83 ? -16.012 5.704 7.340 1.00 95.31 83 PHE A O 1
ATOM 641 N N . GLY A 1 84 ? -15.059 7.481 8.326 1.00 90.88 84 GLY A N 1
ATOM 642 C CA . GLY A 1 84 ? -15.925 7.534 9.517 1.00 90.88 84 GLY A CA 1
ATOM 643 C C . GLY A 1 84 ? -15.825 6.349 10.490 1.00 90.88 84 GLY A C 1
ATOM 644 O O . GLY A 1 84 ? -16.152 6.496 11.664 1.00 90.88 84 GLY A O 1
ATOM 645 N N . THR A 1 85 ? -15.344 5.193 10.037 1.00 93.81 85 THR A N 1
ATOM 646 C CA . THR A 1 85 ? -15.054 4.005 10.846 1.00 93.81 85 THR A CA 1
ATOM 647 C C . THR A 1 85 ? -13.611 3.562 10.632 1.00 93.81 85 THR A C 1
ATOM 649 O O . THR A 1 85 ? -13.026 3.806 9.574 1.00 93.81 85 THR A O 1
ATOM 652 N N . ARG A 1 86 ? -13.027 2.891 11.629 1.00 94.69 86 ARG A N 1
ATOM 653 C CA . ARG A 1 86 ? -11.674 2.324 11.521 1.00 94.69 86 ARG A CA 1
ATOM 654 C C . ARG A 1 86 ? -11.703 1.050 10.661 1.00 94.69 86 ARG A C 1
ATOM 656 O O . ARG A 1 86 ? -12.710 0.341 10.720 1.00 94.69 86 ARG A O 1
ATOM 663 N N . PRO A 1 87 ? -10.649 0.763 9.877 1.00 97.62 87 PRO A N 1
ATOM 664 C CA . PRO A 1 87 ? -10.541 -0.505 9.167 1.00 97.62 87 PRO A CA 1
ATOM 665 C C . PRO A 1 87 ? -10.306 -1.655 10.145 1.00 97.62 87 PRO A C 1
ATOM 667 O O . PRO A 1 87 ? -9.745 -1.454 11.224 1.00 97.62 87 PRO A O 1
ATOM 670 N N . ASP A 1 88 ? -10.677 -2.863 9.729 1.00 97.44 88 ASP A N 1
ATOM 671 C CA . ASP A 1 88 ? -10.335 -4.092 10.452 1.00 97.44 88 ASP A CA 1
ATOM 672 C C . ASP A 1 88 ? -8.838 -4.411 10.296 1.00 97.44 88 ASP A C 1
ATOM 674 O O . ASP A 1 88 ? -8.207 -4.971 11.193 1.00 97.44 88 ASP A O 1
ATOM 678 N N . MET A 1 89 ? -8.260 -4.036 9.150 1.00 98.06 89 MET A N 1
ATOM 679 C CA . MET A 1 89 ? -6.867 -4.296 8.802 1.00 98.06 89 MET A CA 1
ATOM 680 C C . MET A 1 89 ? -6.355 -3.293 7.762 1.00 98.06 89 MET A C 1
ATOM 682 O O . MET A 1 89 ? -7.117 -2.819 6.914 1.00 98.06 89 MET A O 1
ATOM 686 N N . VAL A 1 90 ? -5.055 -3.005 7.796 1.00 98.69 90 VAL A N 1
ATOM 687 C CA . VAL A 1 90 ? -4.351 -2.241 6.757 1.00 98.69 90 VAL A CA 1
ATOM 688 C C . VAL A 1 90 ? -3.549 -3.194 5.876 1.00 98.69 90 VAL A C 1
ATOM 690 O O . VAL A 1 90 ? -2.832 -4.062 6.362 1.00 98.69 90 VAL A O 1
ATOM 693 N N . VAL A 1 91 ? -3.636 -3.028 4.567 1.00 98.69 91 VAL A N 1
ATOM 694 C CA . VAL A 1 91 ? -2.899 -3.820 3.588 1.00 98.69 91 VAL A CA 1
ATOM 695 C C . VAL A 1 91 ? -2.144 -2.857 2.679 1.00 98.69 91 VAL A C 1
ATOM 697 O O . VAL A 1 91 ? -2.740 -1.980 2.063 1.00 98.69 91 VAL A O 1
ATOM 700 N N . SER A 1 92 ? -0.825 -3.002 2.619 1.00 98.62 92 SER A N 1
ATOM 701 C CA . SER A 1 92 ? 0.066 -2.153 1.833 1.00 98.62 92 SER A CA 1
ATOM 702 C C . SER A 1 92 ? 0.753 -2.962 0.734 1.00 98.62 92 SER A C 1
ATOM 704 O O . SER A 1 92 ? 1.319 -4.023 1.011 1.00 98.62 92 SER A O 1
ATOM 706 N N . GLY A 1 93 ? 0.703 -2.475 -0.505 1.00 97.69 93 GLY A N 1
ATOM 707 C CA . GLY A 1 93 ? 1.346 -3.086 -1.667 1.00 97.69 93 GLY A CA 1
ATOM 708 C C . GLY A 1 93 ? 0.362 -3.397 -2.807 1.00 97.69 93 GLY A C 1
ATOM 709 O O . GLY A 1 93 ? -0.700 -2.791 -2.899 1.00 97.69 93 GLY A O 1
ATOM 710 N N . ILE A 1 94 ? 0.664 -4.336 -3.707 1.00 97.44 94 ILE A N 1
ATOM 711 C CA . ILE A 1 94 ? 1.913 -5.113 -3.783 1.00 97.44 94 ILE A CA 1
ATOM 712 C C . ILE A 1 94 ? 3.007 -4.252 -4.419 1.00 97.44 94 ILE A C 1
ATOM 714 O O . ILE A 1 94 ? 2.865 -3.839 -5.563 1.00 97.44 94 ILE A O 1
ATOM 718 N N . ASN A 1 95 ? 4.092 -4.020 -3.682 1.00 96.00 95 ASN A N 1
ATOM 719 C CA . ASN A 1 95 ? 5.229 -3.221 -4.140 1.00 96.00 95 ASN A CA 1
ATOM 720 C C . ASN A 1 95 ? 5.955 -3.868 -5.327 1.00 96.00 95 ASN A C 1
ATOM 722 O O . ASN A 1 95 ? 6.216 -5.081 -5.310 1.00 96.00 9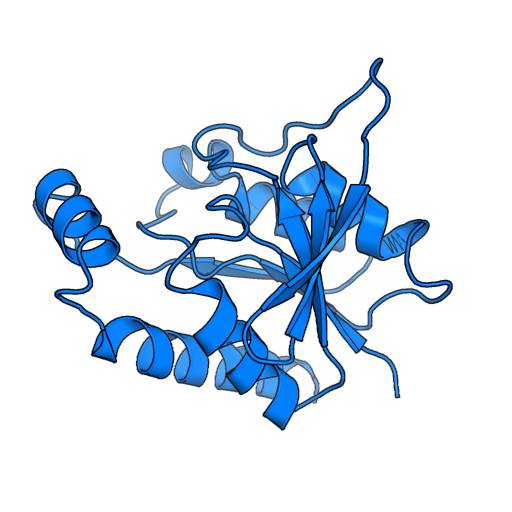5 ASN A O 1
ATOM 726 N N . ILE A 1 96 ? 6.367 -3.036 -6.286 1.00 92.62 96 ILE A N 1
ATOM 727 C CA . ILE A 1 96 ? 7.258 -3.412 -7.390 1.00 92.62 96 ILE A CA 1
ATOM 728 C C . ILE A 1 96 ? 8.707 -3.415 -6.895 1.00 92.62 96 ILE A C 1
ATOM 730 O O . ILE A 1 96 ? 9.391 -2.396 -6.855 1.00 92.62 96 ILE A O 1
ATOM 734 N N . GLY A 1 97 ? 9.193 -4.592 -6.521 1.00 90.50 97 GLY A N 1
ATOM 735 C CA . GLY A 1 97 ? 10.541 -4.802 -6.005 1.00 90.50 97 GLY A CA 1
ATOM 736 C C . GLY A 1 97 ? 10.519 -5.440 -4.628 1.00 90.50 97 GLY A C 1
ATOM 737 O O . GLY A 1 97 ? 9.503 -5.428 -3.930 1.00 90.50 97 GLY A O 1
ATOM 738 N N . LEU A 1 98 ? 11.646 -6.026 -4.235 1.00 89.75 98 LEU A N 1
ATOM 739 C CA . LEU A 1 98 ? 11.785 -6.650 -2.925 1.00 89.75 98 LEU A CA 1
ATOM 740 C C . LEU A 1 98 ? 12.112 -5.593 -1.864 1.00 89.75 98 LEU A C 1
ATOM 742 O O . LEU A 1 98 ? 12.953 -4.725 -2.068 1.00 89.75 98 LEU A O 1
ATOM 746 N N . ASN A 1 99 ? 11.452 -5.706 -0.712 1.00 87.69 99 ASN A N 1
ATOM 747 C CA . ASN A 1 99 ? 11.807 -4.989 0.513 1.00 87.69 99 ASN A CA 1
ATOM 748 C C . ASN A 1 99 ? 12.488 -5.957 1.497 1.00 87.69 99 ASN A C 1
ATOM 750 O O . ASN A 1 99 ? 12.124 -6.036 2.671 1.00 87.69 99 ASN A O 1
ATOM 754 N N . ASP A 1 100 ? 13.419 -6.770 0.992 1.00 83.94 100 ASP A N 1
ATOM 755 C CA . ASP A 1 100 ? 14.151 -7.780 1.750 1.00 83.94 100 ASP A CA 1
ATOM 756 C C . ASP A 1 100 ? 15.398 -7.179 2.411 1.00 83.94 100 ASP A C 1
ATOM 758 O O . ASP A 1 100 ? 16.019 -6.264 1.894 1.00 83.94 100 ASP A O 1
ATOM 762 N N . SER A 1 101 ? 15.791 -7.680 3.583 1.00 90.19 101 SER A N 1
ATOM 763 C CA . SER A 1 101 ? 16.806 -7.077 4.471 1.00 90.19 101 SER A CA 1
ATOM 764 C C . SER A 1 101 ? 16.380 -5.789 5.193 1.00 90.19 101 SER A C 1
ATOM 766 O O . SER A 1 101 ? 15.435 -5.091 4.833 1.00 90.19 101 SER A O 1
ATOM 768 N N . LEU A 1 102 ? 17.136 -5.460 6.243 1.00 92.69 102 LEU A N 1
ATOM 769 C CA . LEU A 1 102 ? 16.878 -4.295 7.085 1.00 92.69 102 LEU A CA 1
ATOM 770 C C . LEU A 1 102 ? 17.033 -2.966 6.329 1.00 92.69 102 LEU A C 1
ATOM 772 O O . LEU A 1 102 ? 16.300 -2.023 6.612 1.00 92.69 102 LEU A O 1
ATOM 776 N N . ALA A 1 103 ? 17.973 -2.885 5.382 1.00 91.31 103 ALA A N 1
ATOM 777 C CA . ALA A 1 103 ? 18.241 -1.648 4.654 1.00 91.31 103 ALA A CA 1
ATOM 778 C C . ALA A 1 103 ? 17.048 -1.250 3.775 1.00 91.31 103 ALA A C 1
ATOM 780 O O . ALA A 1 103 ? 16.547 -0.135 3.894 1.00 91.31 103 ALA A O 1
ATOM 781 N N . PHE A 1 104 ? 16.546 -2.181 2.959 1.00 91.69 104 PHE A N 1
ATOM 782 C CA . PHE A 1 104 ? 15.383 -1.925 2.111 1.00 91.69 104 PHE A CA 1
ATOM 783 C C . PHE A 1 104 ? 14.105 -1.763 2.938 1.00 91.69 104 PHE A C 1
ATOM 785 O O . PHE A 1 104 ? 13.331 -0.845 2.680 1.00 91.69 104 PHE A O 1
ATOM 792 N N . PHE A 1 105 ? 13.922 -2.560 3.998 1.00 93.50 105 PHE A N 1
ATOM 793 C CA . PHE A 1 105 ? 12.778 -2.413 4.902 1.00 93.50 105 PHE A CA 1
ATOM 794 C C . PHE A 1 105 ? 12.676 -1.003 5.510 1.00 93.50 105 PHE A C 1
ATOM 796 O O . PHE A 1 105 ? 11.606 -0.399 5.480 1.00 93.50 105 PHE A O 1
ATOM 803 N N . LEU A 1 106 ? 13.779 -0.445 6.026 1.00 95.19 106 LEU A N 1
ATOM 804 C CA . LEU A 1 106 ? 13.780 0.890 6.645 1.00 95.19 106 LEU A CA 1
ATOM 805 C C . LEU A 1 106 ? 13.557 2.029 5.639 1.00 95.19 106 LEU A C 1
ATOM 807 O O . LEU A 1 106 ? 13.118 3.112 6.029 1.00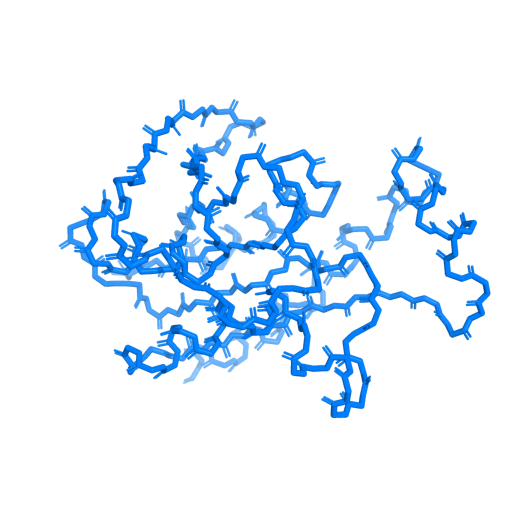 95.19 106 LEU A O 1
ATOM 811 N N . SER A 1 107 ? 13.837 1.789 4.359 1.00 95.62 107 SER A N 1
ATOM 812 C CA . SER A 1 107 ? 13.594 2.736 3.268 1.00 95.62 107 SER A CA 1
ATOM 813 C C . SER A 1 107 ? 12.254 2.521 2.556 1.00 95.62 107 SER A C 1
ATOM 815 O O . SER A 1 107 ? 11.879 3.336 1.718 1.00 95.62 107 SER A O 1
ATOM 817 N N . SER A 1 108 ? 11.499 1.476 2.888 1.00 97.56 108 SER A N 1
ATOM 818 C CA . SER A 1 108 ? 10.274 1.101 2.178 1.00 97.56 108 SER A CA 1
ATOM 819 C C . SER A 1 108 ? 9.078 1.975 2.563 1.00 97.56 108 SER A C 1
ATOM 821 O O . SER A 1 108 ? 8.674 2.010 3.730 1.00 97.56 108 SER A O 1
ATOM 823 N N . GLY A 1 109 ? 8.465 2.631 1.571 1.00 97.94 109 GLY A N 1
ATOM 824 C CA . GLY A 1 109 ? 7.186 3.321 1.738 1.00 97.94 109 GLY A CA 1
ATOM 825 C C . GLY A 1 109 ? 6.048 2.330 1.984 1.00 97.94 109 GLY A C 1
ATOM 826 O O . GLY A 1 109 ? 5.227 2.542 2.879 1.00 97.94 109 GLY A O 1
ATOM 827 N N . THR A 1 110 ? 6.057 1.198 1.272 1.00 98.19 110 THR A N 1
ATOM 828 C CA . THR A 1 110 ? 5.121 0.086 1.488 1.00 98.19 110 THR A CA 1
ATOM 829 C C . THR A 1 110 ? 5.160 -0.423 2.937 1.00 98.19 110 THR A C 1
ATOM 831 O O . THR A 1 110 ? 4.108 -0.525 3.578 1.00 98.19 110 THR A O 1
ATOM 834 N N . ALA A 1 111 ? 6.345 -0.686 3.500 1.00 98.06 111 ALA A N 1
ATOM 835 C CA . ALA A 1 111 ? 6.469 -1.102 4.899 1.00 98.06 111 ALA A CA 1
ATOM 836 C C . ALA A 1 111 ? 6.102 0.029 5.871 1.00 98.06 111 ALA A C 1
ATOM 838 O O . ALA A 1 111 ? 5.439 -0.222 6.877 1.00 98.06 111 ALA A O 1
ATOM 839 N N . GLY A 1 112 ? 6.479 1.274 5.559 1.00 98.25 112 GLY A N 1
ATOM 840 C CA . GLY A 1 112 ? 6.112 2.454 6.342 1.00 98.25 112 GLY A CA 1
ATOM 841 C C . GLY A 1 112 ? 4.596 2.626 6.478 1.00 98.25 112 GLY A C 1
ATOM 842 O O . GLY A 1 112 ? 4.098 2.862 7.578 1.00 98.25 112 GLY A O 1
ATOM 843 N N . ALA A 1 113 ? 3.847 2.434 5.392 1.00 98.56 113 ALA A N 1
ATOM 844 C CA . ALA A 1 113 ? 2.389 2.505 5.400 1.00 98.56 113 ALA A CA 1
ATOM 845 C C . ALA A 1 113 ? 1.738 1.415 6.268 1.00 98.56 113 ALA A C 1
ATOM 847 O O . ALA A 1 113 ? 0.799 1.709 7.011 1.00 98.56 113 ALA A O 1
ATOM 848 N N . ALA A 1 114 ? 2.246 0.178 6.224 1.00 98.44 114 ALA A N 1
ATOM 849 C CA . ALA A 1 114 ? 1.771 -0.903 7.090 1.00 98.44 114 ALA A CA 1
ATOM 8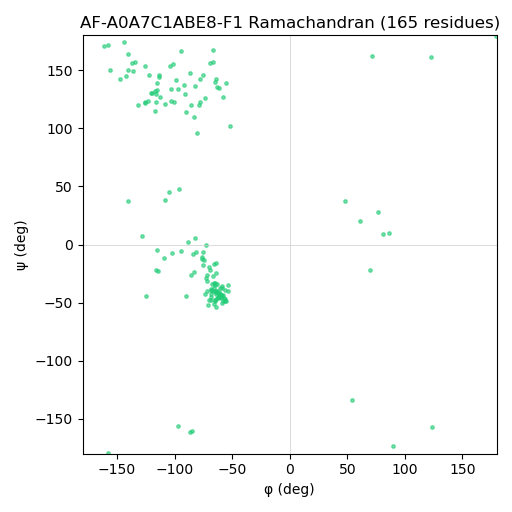50 C C . ALA A 1 114 ? 2.142 -0.659 8.564 1.00 98.44 114 ALA A C 1
ATOM 852 O O . ALA A 1 114 ? 1.306 -0.826 9.454 1.00 98.44 114 ALA A O 1
ATOM 853 N N . ALA A 1 115 ? 3.369 -0.199 8.826 1.00 98.25 115 ALA A N 1
ATOM 854 C CA . ALA A 1 115 ? 3.825 0.160 10.165 1.00 98.25 115 ALA A CA 1
ATOM 855 C C . ALA A 1 115 ? 2.956 1.263 10.784 1.00 98.25 115 ALA A C 1
ATOM 857 O O . ALA A 1 115 ? 2.651 1.199 11.971 1.00 98.25 115 ALA A O 1
ATOM 858 N N . GLU A 1 116 ? 2.505 2.237 9.990 1.00 98.44 116 GLU A N 1
ATOM 859 C CA . GLU A 1 116 ? 1.578 3.274 10.450 1.00 98.44 116 GLU A CA 1
ATOM 860 C C . GLU A 1 116 ? 0.222 2.693 10.888 1.00 98.44 116 GLU A C 1
ATOM 862 O O . GLU A 1 116 ? -0.316 3.081 11.924 1.00 98.44 116 GLU A O 1
ATOM 867 N N . GLY A 1 117 ? -0.300 1.700 10.161 1.00 98.19 117 GLY A N 1
ATOM 868 C CA . GLY A 1 117 ? -1.512 0.977 10.558 1.00 98.19 117 GLY A CA 1
ATOM 869 C C . GLY A 1 117 ? -1.335 0.260 11.898 1.00 98.19 117 GLY A C 1
ATOM 870 O O . GLY A 1 117 ? -2.180 0.371 12.789 1.00 98.19 117 GLY A O 1
ATOM 871 N N . TRP A 1 118 ? -0.185 -0.394 12.077 1.00 97.94 118 TRP A N 1
ATOM 872 C CA . TRP A 1 118 ? 0.158 -1.066 13.327 1.00 97.94 118 TRP A CA 1
ATOM 873 C C . TRP A 1 118 ? 0.341 -0.095 14.500 1.00 97.94 118 TRP A C 1
ATOM 875 O O . TRP A 1 118 ? -0.150 -0.365 15.595 1.00 97.94 118 TRP A O 1
ATOM 885 N N . ILE A 1 119 ? 0.960 1.071 14.275 1.00 98.00 119 ILE A N 1
ATOM 886 C CA . ILE A 1 119 ? 1.060 2.160 15.266 1.00 98.00 119 ILE A CA 1
ATOM 887 C C . ILE A 1 119 ? -0.333 2.630 15.704 1.00 98.00 119 ILE A C 1
ATOM 889 O O . ILE A 1 119 ? -0.546 2.915 16.883 1.00 98.00 119 ILE A O 1
ATOM 893 N N . ALA A 1 120 ? -1.306 2.646 14.791 1.00 97.44 120 ALA A N 1
ATOM 894 C CA . ALA A 1 120 ? -2.696 2.941 15.120 1.00 97.44 120 ALA A CA 1
ATOM 895 C C . ALA A 1 120 ? -3.400 1.795 15.888 1.00 97.44 120 ALA A C 1
ATOM 897 O O . ALA A 1 120 ? -4.571 1.927 16.250 1.00 97.44 120 ALA A O 1
ATOM 898 N N . GLY A 1 121 ? -2.731 0.674 16.167 1.00 97.75 121 GLY A N 1
ATOM 899 C CA . GLY A 1 121 ? -3.313 -0.492 16.833 1.00 97.75 121 GLY A CA 1
ATOM 900 C C . GLY A 1 121 ? -4.201 -1.337 15.918 1.00 97.75 121 GLY A C 1
ATOM 901 O O . GLY A 1 121 ? -5.147 -1.955 16.399 1.00 97.75 121 GLY A O 1
ATOM 902 N N . ILE A 1 122 ? -3.936 -1.322 14.608 1.00 97.88 122 ILE A N 1
ATOM 903 C CA . ILE A 1 122 ? -4.660 -2.094 13.593 1.00 97.88 122 ILE A CA 1
ATOM 904 C C . ILE A 1 122 ? -3.692 -3.106 12.980 1.00 97.88 122 ILE A C 1
ATOM 906 O O . ILE A 1 122 ? -2.567 -2.757 12.625 1.00 97.88 122 ILE A O 1
ATOM 910 N N . SER A 1 123 ? -4.113 -4.365 12.848 1.00 97.00 123 SER A N 1
ATOM 911 C CA . SER A 1 123 ? -3.313 -5.388 12.165 1.00 97.00 123 SER A CA 1
ATOM 912 C C . SER A 1 123 ? -2.953 -4.924 10.755 1.00 97.00 123 SER A C 1
ATOM 914 O O . SER A 1 123 ? -3.789 -4.337 10.062 1.00 97.00 123 SER A O 1
ATOM 916 N N . ALA A 1 124 ? -1.717 -5.170 10.323 1.00 98.12 124 ALA A N 1
ATOM 917 C CA . ALA A 1 124 ? -1.243 -4.655 9.049 1.00 98.12 124 ALA A CA 1
ATOM 918 C C . ALA A 1 124 ? -0.347 -5.640 8.296 1.00 98.12 124 ALA A C 1
ATOM 920 O O . ALA A 1 124 ? 0.455 -6.348 8.902 1.00 98.12 124 ALA A O 1
ATOM 921 N N . PHE A 1 125 ? -0.456 -5.627 6.968 1.00 98.31 125 PHE A N 1
ATOM 922 C CA . PHE A 1 125 ? 0.396 -6.386 6.057 1.00 98.31 125 PHE A CA 1
ATOM 923 C C . PHE A 1 125 ? 1.103 -5.468 5.064 1.00 98.31 125 PHE A C 1
ATOM 925 O O . PHE A 1 125 ? 0.531 -4.484 4.598 1.00 98.31 125 PHE A O 1
ATOM 932 N N . ALA A 1 126 ? 2.331 -5.835 4.708 1.00 98.12 126 ALA A N 1
ATOM 933 C CA . ALA A 1 126 ? 3.089 -5.252 3.610 1.00 98.12 126 ALA A CA 1
ATOM 934 C C . ALA A 1 126 ? 3.474 -6.371 2.636 1.00 98.12 126 ALA A C 1
ATOM 936 O O . ALA A 1 126 ? 4.100 -7.351 3.041 1.00 98.12 126 ALA A O 1
ATOM 937 N N . PHE A 1 127 ? 3.100 -6.229 1.366 1.00 98.12 127 PHE A N 1
ATOM 938 C CA . PHE A 1 127 ? 3.397 -7.200 0.317 1.00 98.12 127 PHE A CA 1
ATOM 939 C C . PHE A 1 127 ? 4.320 -6.595 -0.735 1.00 98.12 127 PHE A C 1
ATOM 941 O O . PHE A 1 127 ? 4.183 -5.440 -1.135 1.00 98.12 127 PHE A O 1
ATOM 948 N N . SER A 1 128 ? 5.288 -7.381 -1.185 1.00 95.81 128 SER A N 1
ATOM 949 C CA . SER A 1 128 ? 6.309 -6.961 -2.142 1.00 95.81 128 SER A CA 1
ATOM 950 C C . SER A 1 128 ? 6.694 -8.156 -3.002 1.00 95.81 128 SER A C 1
ATOM 952 O O . SER A 1 128 ? 6.745 -9.282 -2.504 1.00 95.81 128 SER A O 1
ATOM 954 N N . THR A 1 129 ? 6.940 -7.937 -4.290 1.00 94.06 129 THR A N 1
ATOM 955 C CA . THR A 1 129 ? 7.359 -8.999 -5.210 1.00 94.06 129 THR A CA 1
ATOM 956 C C . THR A 1 129 ? 8.418 -8.481 -6.167 1.00 94.06 129 THR A C 1
ATOM 958 O O . THR A 1 129 ? 8.446 -7.296 -6.478 1.00 94.06 129 THR A O 1
ATOM 961 N N . GLY A 1 130 ? 9.311 -9.354 -6.616 1.00 89.56 130 GLY A N 1
ATOM 962 C CA . GLY A 1 130 ? 10.419 -8.976 -7.477 1.00 89.56 130 GLY A CA 1
ATOM 963 C C . GLY A 1 130 ? 11.307 -10.155 -7.833 1.00 89.56 130 GLY A C 1
ATOM 964 O O . GLY A 1 130 ? 11.082 -11.287 -7.398 1.00 89.56 130 GLY A O 1
ATOM 965 N N . VAL A 1 131 ? 12.330 -9.871 -8.633 1.00 81.69 131 VAL A N 1
ATOM 966 C CA . VAL A 1 131 ? 13.382 -10.824 -8.995 1.00 81.69 131 VAL A CA 1
ATOM 967 C C . VAL A 1 131 ? 14.664 -10.516 -8.227 1.00 81.69 131 VAL A C 1
ATOM 969 O O . VAL A 1 131 ? 14.927 -9.373 -7.870 1.00 81.69 131 VAL A O 1
ATOM 972 N N . THR A 1 132 ? 15.496 -11.533 -8.012 1.00 73.06 132 THR A N 1
ATOM 973 C CA . THR A 1 132 ? 16.820 -11.387 -7.380 1.00 73.06 132 THR A CA 1
ATOM 974 C C . THR A 1 132 ? 17.909 -10.907 -8.349 1.00 73.06 132 THR A C 1
ATOM 976 O O . THR A 1 132 ? 19.041 -10.663 -7.936 1.00 73.06 132 THR A O 1
ATOM 979 N N . SER A 1 133 ? 17.592 -10.811 -9.645 1.00 72.62 133 SER A N 1
ATOM 980 C CA . SER A 1 133 ? 18.499 -10.411 -10.726 1.00 72.62 133 SER A CA 1
ATOM 981 C C . SER A 1 133 ? 18.348 -8.923 -11.081 1.00 72.62 133 SER A C 1
ATOM 983 O O . SER A 1 133 ? 17.920 -8.130 -10.252 1.00 72.62 133 SER A O 1
ATOM 985 N N . ASP A 1 134 ? 18.705 -8.524 -12.308 1.00 85.75 134 ASP A N 1
ATOM 986 C CA . ASP A 1 134 ? 18.630 -7.133 -12.775 1.00 85.75 134 ASP A CA 1
ATOM 987 C C . ASP A 1 134 ? 17.244 -6.493 -12.554 1.00 85.75 134 ASP A C 1
ATOM 989 O O . ASP A 1 134 ? 16.285 -6.726 -13.293 1.00 85.75 134 ASP A O 1
ATOM 993 N N . HIS A 1 135 ? 17.166 -5.672 -11.506 1.00 82.00 135 HIS A N 1
ATOM 994 C CA . HIS A 1 135 ? 15.936 -5.054 -11.028 1.00 82.00 135 HIS A CA 1
ATOM 995 C C . HIS A 1 135 ? 15.444 -3.940 -11.957 1.00 82.00 135 HIS A C 1
ATOM 997 O O . HIS A 1 135 ? 14.241 -3.690 -12.018 1.00 82.00 135 HIS A O 1
ATOM 1003 N N . ARG A 1 136 ? 16.342 -3.248 -12.675 1.00 83.50 136 ARG A N 1
ATOM 1004 C CA . ARG A 1 136 ? 15.941 -2.111 -13.521 1.00 83.50 136 ARG A CA 1
ATOM 1005 C C . ARG A 1 136 ? 15.165 -2.590 -14.731 1.00 83.50 136 ARG A C 1
ATOM 1007 O O . ARG A 1 136 ? 14.036 -2.157 -14.924 1.00 83.50 136 ARG A O 1
ATOM 1014 N N . SER A 1 137 ? 15.726 -3.544 -15.471 1.00 88.19 137 SER A N 1
ATOM 1015 C CA . SER A 1 137 ? 15.024 -4.112 -16.621 1.00 88.19 137 SER A CA 1
ATOM 1016 C C . SER A 1 137 ? 13.738 -4.820 -16.203 1.00 88.19 137 SER A C 1
ATOM 1018 O O . SER A 1 137 ? 12.756 -4.783 -16.936 1.00 88.19 137 SER A O 1
ATOM 1020 N N . TRP A 1 138 ? 13.710 -5.455 -15.027 1.00 89.00 138 TRP A N 1
ATOM 1021 C CA . TRP A 1 138 ? 12.486 -6.058 -14.506 1.00 89.00 138 TRP A CA 1
ATOM 1022 C C . TRP A 1 138 ? 11.404 -5.018 -14.208 1.00 89.00 138 TRP A C 1
ATOM 1024 O O . TRP A 1 138 ? 10.279 -5.178 -14.671 1.00 89.00 138 TRP A O 1
ATOM 1034 N N . ALA A 1 139 ? 11.743 -3.936 -13.506 1.00 86.50 139 ALA A N 1
ATOM 1035 C CA . ALA A 1 139 ? 10.791 -2.866 -13.234 1.00 86.50 139 ALA A CA 1
ATOM 1036 C C . ALA A 1 139 ? 10.274 -2.237 -14.539 1.00 86.50 139 ALA A C 1
ATOM 1038 O O . ALA A 1 139 ? 9.070 -2.068 -14.699 1.00 86.50 139 ALA A O 1
ATOM 1039 N N . GLU A 1 140 ? 11.154 -1.956 -15.504 1.00 89.12 140 GLU A N 1
ATOM 1040 C CA . GLU A 1 140 ? 10.764 -1.409 -16.812 1.00 89.12 140 GLU A CA 1
ATOM 1041 C C . GLU A 1 140 ? 9.761 -2.309 -17.546 1.00 89.12 140 GLU A C 1
ATOM 1043 O O . GLU A 1 140 ? 8.737 -1.818 -18.016 1.00 89.12 140 GLU A O 1
ATOM 1048 N N . ARG A 1 141 ? 10.003 -3.625 -17.588 1.00 90.00 141 ARG A N 1
ATOM 1049 C CA . ARG A 1 141 ? 9.080 -4.606 -18.190 1.00 90.00 141 ARG A CA 1
ATOM 1050 C C . ARG A 1 141 ? 7.726 -4.650 -17.493 1.00 90.00 141 ARG A C 1
ATOM 1052 O O . ARG A 1 141 ? 6.684 -4.680 -18.143 1.00 90.00 141 ARG A O 1
ATOM 1059 N N . VAL A 1 142 ? 7.738 -4.619 -16.164 1.00 89.94 142 VAL A N 1
ATOM 1060 C CA . VAL A 1 142 ? 6.526 -4.598 -15.343 1.00 89.94 142 VAL A CA 1
ATOM 1061 C C . VAL A 1 142 ? 5.666 -3.375 -15.658 1.00 89.94 142 VAL A C 1
ATOM 1063 O O . VAL A 1 142 ? 4.460 -3.512 -15.862 1.00 89.94 142 VAL A O 1
ATOM 1066 N N . TRP A 1 143 ? 6.280 -2.196 -15.745 1.00 87.88 143 TRP A N 1
ATOM 1067 C CA . TRP A 1 143 ? 5.585 -0.959 -16.101 1.00 87.88 143 TRP A CA 1
ATOM 1068 C C . TRP A 1 143 ? 5.183 -0.905 -17.582 1.00 87.88 143 TRP A C 1
ATOM 1070 O O . TRP A 1 143 ? 4.193 -0.259 -17.918 1.00 87.88 143 TRP A O 1
ATOM 1080 N N . ALA A 1 144 ? 5.900 -1.612 -18.460 1.00 89.81 144 ALA A N 1
ATOM 1081 C CA . ALA A 1 144 ? 5.515 -1.805 -19.859 1.00 89.81 144 ALA A CA 1
ATOM 1082 C C . ALA A 1 144 ? 4.347 -2.798 -20.039 1.00 89.81 144 ALA A C 1
ATOM 1084 O O . ALA A 1 144 ? 3.751 -2.847 -21.114 1.00 89.81 144 ALA A O 1
ATOM 1085 N N . GLY A 1 145 ? 3.994 -3.557 -18.995 1.00 86.81 145 GLY A N 1
ATOM 1086 C CA . GLY A 1 145 ? 2.922 -4.554 -19.025 1.00 86.81 145 GLY A CA 1
ATOM 1087 C C . GLY A 1 145 ? 3.351 -5.936 -19.528 1.00 86.81 145 GLY A C 1
ATOM 1088 O O . GLY A 1 145 ? 2.495 -6.800 -19.714 1.00 86.81 145 GLY A O 1
ATOM 1089 N N . ASP A 1 146 ? 4.652 -6.179 -19.699 1.00 87.38 146 ASP A N 1
ATOM 1090 C CA . ASP A 1 146 ? 5.189 -7.459 -20.186 1.00 87.38 146 ASP A CA 1
ATOM 1091 C C . ASP A 1 146 ? 4.905 -8.619 -19.212 1.00 87.38 146 ASP A C 1
ATOM 1093 O O . ASP A 1 146 ? 4.829 -9.780 -19.611 1.00 87.38 146 ASP A O 1
ATOM 1097 N N . ASP A 1 147 ? 4.716 -8.297 -17.930 1.00 83.81 147 ASP A N 1
ATOM 1098 C CA . ASP A 1 147 ? 4.473 -9.240 -16.837 1.00 83.81 147 ASP A CA 1
ATOM 1099 C C . ASP A 1 147 ? 3.012 -9.182 -16.330 1.00 83.81 147 ASP A C 1
ATOM 1101 O O . ASP A 1 147 ? 2.752 -9.288 -15.130 1.00 83.81 147 ASP A O 1
ATOM 1105 N N . ALA A 1 148 ? 2.028 -9.022 -17.224 1.00 81.19 148 ALA A N 1
ATOM 1106 C CA . ALA A 1 148 ? 0.611 -8.858 -16.857 1.00 81.19 148 ALA A CA 1
ATOM 1107 C C . ALA A 1 148 ? 0.055 -9.973 -15.938 1.00 81.19 148 ALA A C 1
ATOM 1109 O O . ALA A 1 148 ? -0.733 -9.703 -15.031 1.00 81.19 148 ALA A O 1
ATOM 1110 N N . ASP A 1 149 ? 0.514 -11.218 -16.106 1.00 89.69 149 ASP A N 1
ATOM 1111 C CA . ASP A 1 149 ? 0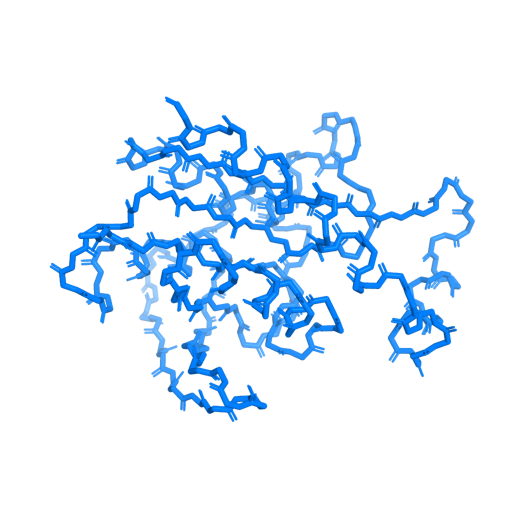.084 -12.365 -15.291 1.00 89.69 149 ASP A CA 1
ATOM 1112 C C . ASP A 1 149 ? 0.704 -12.393 -13.882 1.00 89.69 149 ASP A C 1
ATOM 1114 O O . ASP A 1 149 ? 0.326 -13.214 -13.037 1.00 89.69 149 ASP A O 1
ATOM 1118 N N . LEU A 1 150 ? 1.702 -11.552 -13.595 1.00 93.06 150 LEU A N 1
ATOM 1119 C CA . LEU A 1 150 ? 2.326 -11.478 -12.274 1.00 93.06 150 LEU A CA 1
ATOM 1120 C C . LEU A 1 150 ? 1.332 -10.984 -11.222 1.00 93.06 150 LEU A C 1
ATOM 1122 O O . LEU A 1 150 ? 1.199 -11.603 -10.164 1.00 93.06 150 LEU A O 1
ATOM 1126 N N . TRP A 1 151 ? 0.614 -9.902 -11.520 1.00 95.06 151 TRP A N 1
ATOM 1127 C CA . TRP A 1 151 ? -0.193 -9.196 -10.528 1.00 95.06 151 TRP A CA 1
ATOM 1128 C C . TRP A 1 151 ? -1.402 -9.976 -10.028 1.00 95.06 151 TRP A C 1
ATOM 1130 O O . TRP A 1 151 ? -1.556 -10.066 -8.810 1.00 95.06 151 TRP A O 1
ATOM 1140 N N . PRO A 1 152 ? -2.204 -10.636 -10.887 1.00 95.12 152 PRO A N 1
ATOM 1141 C CA . PRO A 1 152 ? -3.288 -11.491 -10.411 1.00 95.12 152 PRO A CA 1
ATOM 1142 C C . PRO A 1 152 ? -2.789 -12.650 -9.534 1.00 95.12 152 PRO A C 1
ATOM 1144 O O . PRO A 1 152 ? -3.426 -13.002 -8.541 1.00 95.12 152 PRO A O 1
ATOM 1147 N N . ARG A 1 153 ? -1.626 -13.237 -9.858 1.00 95.69 153 ARG A N 1
ATOM 1148 C CA . ARG A 1 153 ? -1.039 -14.335 -9.070 1.00 95.69 153 ARG A CA 1
ATOM 1149 C C . ARG A 1 153 ? -0.536 -13.858 -7.712 1.00 95.69 153 ARG A C 1
ATOM 1151 O O . ARG A 1 153 ? -0.852 -14.484 -6.702 1.00 95.69 153 ARG A O 1
ATOM 1158 N N . ALA A 1 154 ? 0.221 -12.763 -7.690 1.00 96.75 154 ALA A N 1
ATOM 1159 C CA . ALA A 1 154 ? 0.725 -12.172 -6.457 1.00 96.75 154 ALA A CA 1
ATOM 1160 C C . ALA A 1 154 ? -0.439 -11.736 -5.550 1.00 96.75 154 ALA A C 1
ATOM 1162 O O . ALA A 1 154 ? -0.461 -12.097 -4.376 1.00 96.75 154 ALA A O 1
ATOM 1163 N N . ALA A 1 155 ? -1.455 -11.077 -6.120 1.00 97.75 155 ALA A N 1
ATOM 1164 C CA . ALA A 1 155 ? -2.676 -10.684 -5.421 1.00 97.75 155 ALA A CA 1
ATOM 1165 C C . ALA A 1 155 ? -3.375 -11.877 -4.765 1.00 97.75 155 ALA A C 1
ATOM 1167 O O . ALA A 1 155 ? -3.681 -11.821 -3.577 1.00 97.75 155 ALA A O 1
ATOM 1168 N N . LYS A 1 156 ? -3.570 -12.980 -5.498 1.00 97.75 156 LYS A N 1
ATOM 1169 C CA . LYS A 1 156 ? -4.207 -14.187 -4.957 1.00 97.75 156 LYS A CA 1
ATOM 1170 C C . LYS A 1 156 ? -3.461 -14.743 -3.739 1.00 97.75 156 LYS A C 1
ATOM 1172 O O . LYS A 1 156 ? -4.084 -14.993 -2.712 1.00 97.75 156 LYS A O 1
ATOM 1177 N N . ILE A 1 157 ? -2.138 -14.894 -3.835 1.00 97.56 157 ILE A N 1
ATOM 1178 C CA . ILE A 1 157 ? -1.310 -15.410 -2.731 1.00 97.56 157 ILE A CA 1
ATOM 1179 C C . ILE A 1 157 ? -1.384 -14.472 -1.518 1.00 97.56 157 ILE A C 1
ATOM 1181 O O . ILE A 1 157 ? -1.576 -14.929 -0.393 1.00 97.56 157 ILE A O 1
ATOM 1185 N N . SER A 1 158 ? -1.271 -13.159 -1.738 1.00 98.06 158 SER A N 1
ATOM 1186 C CA . SER A 1 158 ? -1.387 -12.156 -0.675 1.00 98.06 158 SER A CA 1
ATOM 1187 C C . SER A 1 158 ? -2.754 -12.191 0.010 1.00 98.06 158 SER A C 1
ATOM 1189 O O . SER A 1 158 ? -2.826 -12.132 1.236 1.00 98.06 158 SER A O 1
ATOM 1191 N N . VAL A 1 159 ? -3.840 -12.333 -0.755 1.00 97.75 159 VAL A N 1
ATOM 1192 C CA . VAL A 1 159 ? -5.207 -12.427 -0.222 1.00 97.75 159 VAL A CA 1
ATOM 1193 C C . VAL A 1 159 ? -5.416 -13.698 0.591 1.00 97.75 159 VAL A C 1
ATOM 1195 O O . VAL A 1 159 ? -6.086 -13.637 1.618 1.00 97.75 159 VAL A O 1
ATOM 1198 N N . ASP A 1 160 ? -4.834 -14.829 0.190 1.00 97.69 160 ASP A N 1
ATOM 1199 C CA . ASP A 1 160 ? -4.913 -16.067 0.973 1.00 97.69 160 ASP A CA 1
ATOM 1200 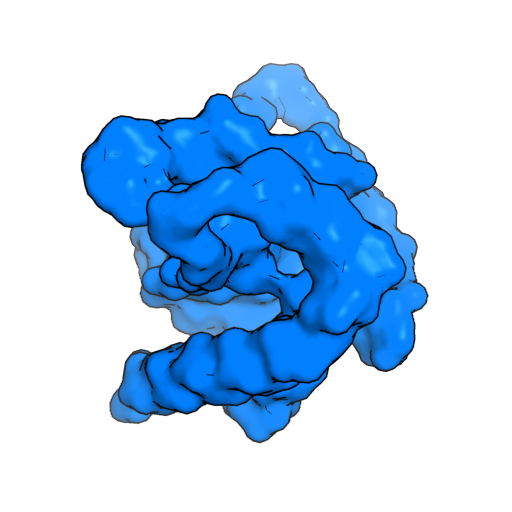C C . ASP A 1 160 ? -4.266 -15.890 2.363 1.00 97.69 160 ASP A C 1
ATOM 1202 O O . ASP A 1 160 ? -4.859 -16.285 3.367 1.00 97.69 160 ASP A O 1
ATOM 1206 N N . ILE A 1 161 ? -3.123 -15.193 2.443 1.00 97.69 161 ILE A N 1
ATOM 1207 C CA . ILE A 1 161 ? -2.458 -14.850 3.716 1.00 97.69 161 ILE A CA 1
ATOM 1208 C C . ILE A 1 161 ? -3.329 -13.913 4.566 1.00 97.69 161 ILE A C 1
ATOM 1210 O O . ILE A 1 161 ? -3.512 -14.153 5.760 1.00 97.69 161 ILE A O 1
ATOM 1214 N N . VAL A 1 162 ? -3.887 -12.857 3.960 1.00 97.25 162 VAL A N 1
ATOM 1215 C CA . VAL A 1 162 ? -4.785 -11.917 4.656 1.00 97.25 162 VAL A CA 1
ATOM 1216 C C . VAL A 1 162 ? -6.018 -12.647 5.191 1.00 97.25 162 VAL A C 1
ATOM 1218 O O . VAL A 1 162 ? -6.379 -12.469 6.352 1.00 97.25 162 VAL A O 1
ATOM 1221 N N . ARG A 1 163 ? -6.641 -13.510 4.378 1.00 95.88 163 ARG A N 1
ATOM 1222 C CA . ARG A 1 163 ? -7.832 -14.284 4.751 1.00 95.88 163 ARG A CA 1
ATOM 1223 C C . ARG A 1 163 ? -7.563 -15.195 5.945 1.00 95.88 163 ARG A C 1
ATOM 1225 O O . ARG A 1 163 ? -8.410 -15.287 6.831 1.00 95.88 163 ARG A O 1
ATOM 1232 N N . ASP A 1 164 ? -6.415 -15.866 5.975 1.00 95.56 164 ASP A N 1
ATOM 1233 C CA . ASP A 1 164 ? -6.054 -16.743 7.090 1.00 95.56 164 ASP A CA 1
ATOM 1234 C C . ASP A 1 164 ? -5.839 -15.960 8.393 1.00 95.56 164 ASP A C 1
ATOM 1236 O O . ASP A 1 164 ? -6.210 -16.452 9.455 1.00 95.56 164 ASP A O 1
ATOM 1240 N N . ALA A 1 165 ? -5.333 -14.725 8.322 1.00 93.50 165 ALA A N 1
ATOM 1241 C CA . ALA A 1 165 ? -5.153 -13.852 9.483 1.00 93.50 165 ALA A CA 1
ATOM 1242 C C . ALA A 1 165 ? -6.449 -13.204 10.009 1.00 93.50 165 ALA A C 1
ATOM 1244 O O . ALA A 1 165 ? -6.443 -12.629 11.096 1.00 93.50 165 ALA A O 1
ATOM 1245 N N . MET A 1 166 ? -7.546 -13.264 9.247 1.00 88.31 166 MET A N 1
ATOM 1246 C CA . MET A 1 166 ? -8.871 -12.793 9.678 1.00 88.31 166 MET A CA 1
ATOM 1247 C C . MET A 1 166 ? -9.654 -13.838 10.494 1.00 88.31 166 MET A C 1
ATOM 1249 O O . MET A 1 166 ? -10.740 -13.520 10.982 1.00 88.31 166 MET A O 1
ATOM 1253 N N . ARG A 1 167 ? -9.154 -15.077 10.591 1.00 83.62 167 ARG A N 1
ATOM 1254 C CA . ARG A 1 167 ? -9.763 -16.168 11.371 1.00 83.62 167 ARG A CA 1
ATOM 1255 C C . ARG A 1 167 ? -9.373 -16.096 12.842 1.00 83.62 167 ARG A C 1
ATOM 1257 O O . ARG A 1 167 ? -10.246 -16.448 13.665 1.00 83.62 167 ARG A O 1
#

Foldseek 3Di:
DFEEEEEEQQFPLQLQRVLLQVLLVVQGHYAYFYEHHHHFQAAQDWDDPDDKDWDWDADPNHIHIYINIALLNSLCCQQPNDDPHGGQEYEYDQALADCPDPVSNRRGSQNSNQVSCVVVVHHGYRHYDADPPDSVVGSVCSSVCVPSVPNNVSSNVVSVVVNVVVD

pLDDT: mean 94.65, std 5.63, range [57.31, 98.88]

Mean predicted aligned error: 3.2 Å